Protein AF-A0A399P5U5-F1 (afdb_monomer_lite)

Foldseek 3Di:
DPQPDDALVLLLVLQQVVLQVQALVPGDLCVSCVSSVHDSVVCCVHAVGSVSSLVSLLVVLVVQLVVQLVVQQPPHDDPSSVVSSVVSNVVSCVNRVRSPD

Secondary structure (DSSP, 8-state):
-------HHHHHHHHHHHHHHH-GGG--HHHHHHHTTS-HHHHTTT-SSHHHHHHHHHHHHHHHHHHHHHHHHTT--HHHHHHHHHHHHHHHHHH-HHHH-

Structure (mmCIF, N/CA/C/O backbone):
data_AF-A0A399P5U5-F1
#
_entry.id   AF-A0A399P5U5-F1
#
loop_
_atom_site.group_PDB
_atom_site.id
_atom_site.type_symbol
_atom_site.label_atom_id
_atom_site.label_alt_id
_atom_site.label_comp_id
_atom_site.label_asym_id
_a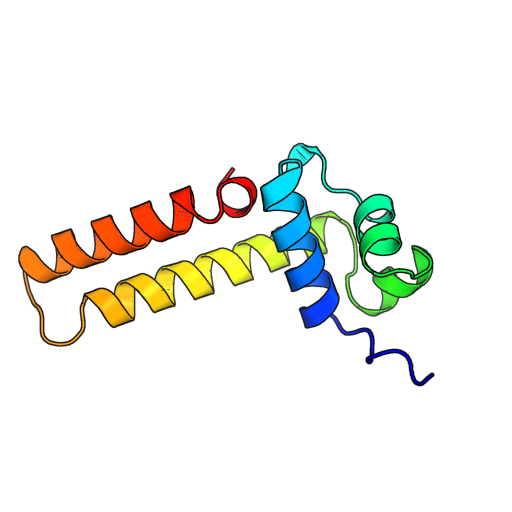tom_site.label_entity_id
_atom_site.label_seq_id
_atom_site.pdbx_PDB_ins_code
_atom_site.Cartn_x
_atom_site.Cartn_y
_atom_site.Cartn_z
_atom_site.occupancy
_atom_site.B_iso_or_equiv
_atom_site.auth_seq_id
_atom_site.auth_comp_id
_atom_site.auth_asym_id
_atom_site.auth_atom_id
_atom_site.pdbx_PDB_model_num
ATOM 1 N N . MET A 1 1 ? -22.617 -16.494 4.813 1.00 37.88 1 MET A N 1
ATOM 2 C CA . MET A 1 1 ? -21.601 -16.559 3.740 1.00 37.88 1 MET A CA 1
ATOM 3 C C . MET A 1 1 ? -20.245 -16.814 4.377 1.00 37.88 1 MET A C 1
ATOM 5 O O . MET A 1 1 ? -20.007 -16.232 5.434 1.00 37.88 1 MET A O 1
ATOM 9 N N . PRO A 1 2 ? -19.400 -17.706 3.833 1.00 43.97 2 PRO A N 1
ATOM 10 C CA . PRO A 1 2 ? -18.087 -17.957 4.409 1.00 43.97 2 PRO A CA 1
ATOM 11 C C . PRO A 1 2 ? -17.283 -16.670 4.244 1.00 43.97 2 PRO A C 1
ATOM 13 O O . PRO A 1 2 ? -17.137 -16.178 3.128 1.00 43.97 2 PRO A O 1
ATOM 16 N N . ARG A 1 3 ? -16.852 -16.069 5.356 1.00 57.44 3 ARG A N 1
ATOM 17 C CA . ARG A 1 3 ? -15.993 -14.883 5.320 1.00 57.44 3 ARG A CA 1
ATOM 18 C C . ARG A 1 3 ? -14.742 -15.291 4.551 1.00 57.44 3 ARG A C 1
ATOM 20 O O . ARG A 1 3 ? -14.092 -16.244 4.979 1.00 57.44 3 ARG A O 1
ATOM 27 N N . ALA A 1 4 ? -14.460 -14.634 3.423 1.00 57.66 4 ALA A N 1
ATOM 28 C CA . ALA A 1 4 ? -13.166 -14.753 2.762 1.00 57.66 4 ALA A CA 1
ATOM 29 C C . ALA A 1 4 ? -12.105 -14.653 3.862 1.00 57.66 4 ALA A C 1
ATOM 31 O O . ALA A 1 4 ? -12.164 -13.733 4.684 1.00 57.66 4 ALA A O 1
ATOM 32 N N . GLY A 1 5 ? -11.301 -15.709 3.988 1.00 76.88 5 GLY A N 1
ATOM 33 C CA . GLY A 1 5 ? -10.463 -15.938 5.155 1.00 76.88 5 GLY A CA 1
ATOM 34 C C . GLY A 1 5 ? -9.600 -14.716 5.395 1.00 76.88 5 GLY A C 1
ATOM 35 O O . GLY A 1 5 ? -8.767 -14.380 4.562 1.00 76.88 5 GLY A O 1
ATOM 36 N N . LEU A 1 6 ? -9.845 -14.028 6.508 1.00 90.25 6 LEU A N 1
ATOM 37 C CA . LEU A 1 6 ? -8.980 -12.944 6.925 1.00 90.25 6 LEU A CA 1
ATOM 38 C C . LEU A 1 6 ? -7.584 -13.546 7.119 1.00 90.25 6 LEU A C 1
ATOM 40 O O . LEU A 1 6 ? -7.423 -14.521 7.854 1.00 90.25 6 LEU A O 1
ATOM 44 N N . ASP A 1 7 ? -6.602 -13.003 6.414 1.00 95.19 7 ASP A N 1
ATOM 45 C CA . ASP A 1 7 ? -5.197 -13.356 6.539 1.00 95.19 7 ASP A CA 1
ATOM 46 C C . ASP A 1 7 ? -4.337 -12.086 6.494 1.00 95.19 7 ASP A C 1
ATOM 48 O O . ASP A 1 7 ? -4.818 -10.983 6.221 1.00 95.19 7 ASP A O 1
ATOM 52 N N . ALA A 1 8 ? -3.049 -12.223 6.807 1.00 95.75 8 ALA A N 1
ATOM 53 C CA . ALA A 1 8 ? -2.153 -11.071 6.890 1.00 95.75 8 ALA A CA 1
ATOM 54 C C . ALA A 1 8 ? -1.987 -10.354 5.543 1.00 95.75 8 ALA A C 1
ATOM 56 O O . ALA A 1 8 ? -1.837 -9.132 5.514 1.00 95.75 8 ALA A O 1
ATOM 57 N N . ARG A 1 9 ? -2.041 -11.102 4.434 1.00 96.44 9 ARG A N 1
ATOM 58 C CA . ARG A 1 9 ? -1.934 -10.559 3.077 1.00 96.44 9 ARG A CA 1
ATOM 59 C C . ARG A 1 9 ? -3.136 -9.675 2.753 1.00 96.44 9 ARG A C 1
ATOM 61 O O . ARG A 1 9 ? -2.947 -8.519 2.404 1.00 96.44 9 ARG A O 1
ATOM 68 N N . THR A 1 10 ? -4.350 -10.165 2.981 1.00 96.75 10 THR A N 1
ATOM 69 C CA . THR A 1 10 ? -5.599 -9.429 2.738 1.00 96.75 10 THR A CA 1
ATOM 70 C C . THR A 1 10 ? -5.667 -8.147 3.569 1.00 96.75 10 THR A C 1
ATOM 72 O O . THR A 1 10 ? -6.072 -7.101 3.068 1.00 96.75 10 THR A O 1
ATOM 75 N N . VAL A 1 11 ? -5.232 -8.196 4.835 1.00 97.56 11 VAL A N 1
ATOM 76 C CA . VAL A 1 11 ? -5.164 -6.998 5.692 1.00 97.56 11 VAL A CA 1
ATOM 77 C C . VAL A 1 11 ? -4.147 -5.989 5.156 1.00 97.56 11 VAL A C 1
ATOM 79 O O . VAL A 1 11 ? -4.417 -4.790 5.160 1.00 97.56 11 VAL A O 1
ATOM 82 N N . THR A 1 12 ? -3.004 -6.469 4.665 1.00 97.69 12 THR A N 1
ATOM 83 C CA . THR A 1 12 ? -1.944 -5.627 4.094 1.00 97.69 12 THR A CA 1
ATOM 84 C C . THR A 1 12 ? -2.398 -4.967 2.793 1.00 97.69 12 THR A C 1
ATOM 86 O O . THR A 1 12 ? -2.263 -3.757 2.659 1.00 97.69 12 THR A O 1
ATOM 89 N N . GLU A 1 13 ? -2.998 -5.724 1.873 1.00 97.25 13 GLU A N 1
ATOM 90 C CA . GLU A 1 13 ? -3.531 -5.220 0.599 1.00 97.25 13 GLU A CA 1
ATOM 91 C C . GLU A 1 13 ? -4.634 -4.177 0.823 1.00 97.25 13 GLU A C 1
ATOM 93 O O . GLU A 1 13 ? -4.607 -3.100 0.226 1.00 97.25 13 GLU A O 1
ATOM 98 N N . ALA A 1 14 ? -5.571 -4.446 1.738 1.00 97.44 14 ALA A N 1
ATOM 99 C CA . ALA A 1 14 ? -6.620 -3.490 2.086 1.00 97.44 14 ALA A CA 1
ATOM 100 C C . ALA A 1 14 ? -6.062 -2.232 2.769 1.00 97.44 14 ALA A C 1
ATOM 102 O O . ALA A 1 14 ? -6.546 -1.129 2.514 1.00 97.44 14 ALA A O 1
ATOM 103 N N . GLY A 1 15 ? -5.044 -2.388 3.619 1.00 97.56 15 GLY A N 1
ATOM 104 C CA . GLY A 1 15 ? -4.336 -1.272 4.239 1.00 97.56 15 GLY A CA 1
ATOM 105 C C . GLY A 1 15 ? -3.588 -0.414 3.219 1.00 97.56 15 GLY A C 1
ATOM 106 O O . GLY A 1 15 ? -3.672 0.806 3.288 1.00 97.56 15 GLY A O 1
ATOM 107 N N . ALA A 1 16 ? -2.921 -1.036 2.246 1.00 97.69 16 ALA A N 1
ATOM 108 C CA . ALA A 1 16 ? -2.194 -0.349 1.184 1.00 97.69 16 ALA A CA 1
ATOM 109 C C . ALA A 1 16 ? -3.141 0.433 0.259 1.00 97.69 16 ALA A C 1
ATOM 111 O O . ALA A 1 16 ? -2.904 1.605 -0.014 1.00 97.69 16 ALA A O 1
ATOM 112 N N . ALA A 1 17 ? -4.256 -0.180 -0.154 1.00 97.31 17 ALA A N 1
ATOM 113 C CA . ALA A 1 17 ? -5.286 0.496 -0.945 1.00 97.31 17 ALA A CA 1
ATOM 114 C C . ALA A 1 17 ? -5.931 1.664 -0.182 1.00 97.31 17 ALA A C 1
ATOM 116 O O . ALA A 1 17 ? -6.173 2.721 -0.752 1.00 97.31 17 ALA A O 1
ATOM 117 N N . LEU A 1 18 ? -6.178 1.502 1.122 1.00 97.50 18 LEU A N 1
ATOM 118 C CA . LEU A 1 18 ? -6.665 2.599 1.955 1.00 97.50 18 LEU A CA 1
ATOM 119 C C . LEU A 1 18 ? -5.626 3.718 2.07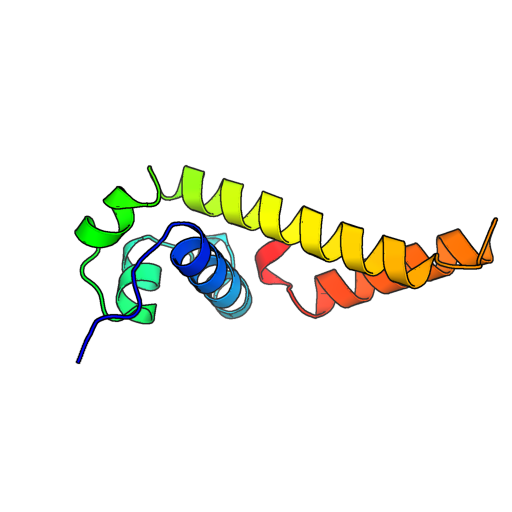9 1.00 97.50 18 LEU A C 1
ATOM 121 O O . LEU A 1 18 ? -5.991 4.882 1.972 1.00 97.50 18 LEU A O 1
ATOM 125 N N . ALA A 1 19 ? -4.348 3.387 2.265 1.00 96.88 19 ALA A N 1
ATOM 126 C CA . ALA A 1 19 ? -3.283 4.382 2.311 1.00 96.88 19 ALA A CA 1
ATOM 127 C C . ALA A 1 19 ? -3.212 5.195 1.008 1.00 96.88 19 ALA A C 1
ATOM 129 O O . ALA A 1 19 ? -3.056 6.410 1.084 1.00 96.88 19 ALA A O 1
ATOM 130 N N . ASP A 1 20 ? -3.397 4.569 -0.160 1.00 95.88 20 ASP A N 1
ATOM 131 C CA . ASP A 1 20 ? -3.465 5.270 -1.455 1.00 95.88 20 ASP A CA 1
ATOM 132 C C . ASP A 1 20 ? -4.612 6.295 -1.532 1.00 95.88 20 ASP A C 1
ATOM 134 O O . ASP A 1 20 ? -4.487 7.305 -2.220 1.00 95.88 20 ASP A O 1
ATOM 138 N N . GLU A 1 21 ? -5.706 6.078 -0.799 1.00 95.69 21 GLU A N 1
ATOM 139 C CA . GLU A 1 21 ? -6.872 6.970 -0.793 1.00 95.69 21 GLU A CA 1
ATOM 140 C C . GLU A 1 21 ? -6.785 8.092 0.247 1.00 95.69 21 GLU A C 1
ATOM 142 O O . GLU A 1 21 ? -7.192 9.220 -0.029 1.00 95.69 21 GLU A O 1
ATOM 147 N N . ILE A 1 22 ? -6.301 7.787 1.456 1.00 94.94 22 ILE A N 1
ATOM 148 C CA . ILE A 1 22 ? -6.354 8.713 2.605 1.00 94.94 22 ILE A CA 1
ATOM 149 C C . ILE A 1 22 ? -4.975 9.139 3.129 1.00 94.94 22 ILE A C 1
ATOM 151 O O . ILE A 1 22 ? -4.884 9.879 4.109 1.00 94.94 22 ILE A O 1
ATOM 155 N N . GLY A 1 23 ? -3.903 8.675 2.488 1.00 94.00 23 GLY A N 1
ATOM 156 C CA . GLY A 1 23 ? -2.524 8.849 2.929 1.00 94.00 23 GLY A CA 1
ATOM 157 C C . GLY A 1 23 ? -2.138 7.916 4.081 1.00 94.00 23 GLY A C 1
ATOM 158 O O . GLY A 1 23 ? -2.953 7.549 4.932 1.00 94.00 23 GLY A O 1
ATOM 159 N N . LEU A 1 24 ? -0.850 7.568 4.159 1.00 92.12 24 LEU A N 1
ATOM 160 C CA . LEU A 1 24 ? -0.325 6.665 5.191 1.00 92.12 24 LEU A CA 1
ATOM 161 C C . LEU A 1 24 ? -0.519 7.207 6.619 1.00 92.12 24 LEU A C 1
ATOM 163 O O . LEU A 1 24 ? -0.760 6.439 7.549 1.00 92.12 24 LEU A O 1
ATOM 167 N N . ALA A 1 25 ? -0.475 8.533 6.789 1.00 92.06 25 ALA A N 1
ATOM 168 C CA . ALA A 1 25 ? -0.718 9.202 8.069 1.00 92.06 25 ALA A CA 1
ATOM 169 C C . ALA A 1 25 ? -2.180 9.097 8.546 1.00 92.06 25 ALA A C 1
ATOM 171 O O . ALA A 1 25 ? -2.434 9.138 9.748 1.00 92.06 25 ALA A O 1
ATOM 172 N N . GLY A 1 26 ? -3.137 8.950 7.621 1.00 93.69 26 GLY A N 1
ATOM 173 C CA . GLY A 1 26 ? -4.552 8.734 7.937 1.00 93.69 26 GLY A CA 1
ATOM 174 C C . GLY A 1 26 ? -4.885 7.278 8.276 1.00 93.69 26 GLY A C 1
ATOM 175 O O . GLY A 1 26 ? -5.986 6.984 8.748 1.00 93.69 26 GLY A O 1
ATOM 176 N N . LEU A 1 27 ? -3.949 6.352 8.049 1.00 96.62 27 LEU A N 1
ATOM 177 C CA . LEU A 1 27 ? -4.172 4.928 8.241 1.00 96.62 27 LEU A CA 1
ATOM 178 C C . LEU A 1 27 ? -4.363 4.590 9.725 1.00 96.62 27 LEU A C 1
ATOM 180 O O . LEU A 1 27 ? -3.569 4.956 10.589 1.00 96.62 27 LEU A O 1
ATOM 184 N N . SER A 1 28 ? -5.400 3.809 10.024 1.00 98.00 28 SER A N 1
ATOM 185 C CA . SER A 1 28 ? -5.645 3.281 11.365 1.00 98.00 28 SER A CA 1
ATOM 186 C C . SER A 1 28 ? -6.210 1.867 11.307 1.00 98.00 28 SER A C 1
ATOM 188 O O . SER A 1 28 ? -6.852 1.470 10.333 1.00 98.00 28 SER A O 1
ATOM 190 N N . MET A 1 29 ? -6.039 1.109 12.392 1.00 98.06 29 MET A N 1
ATOM 191 C CA . MET A 1 29 ? -6.617 -0.235 12.511 1.00 98.06 29 MET A CA 1
ATOM 192 C C . MET A 1 29 ? -8.149 -0.221 12.396 1.00 98.06 29 MET A C 1
ATOM 194 O O . MET A 1 29 ? -8.734 -1.162 11.870 1.00 98.06 29 MET A O 1
ATOM 198 N N . GLY A 1 30 ? -8.803 0.846 12.872 1.00 98.12 30 GLY A N 1
ATOM 199 C CA . GLY A 1 30 ? -10.254 1.010 12.768 1.00 98.12 30 GLY A CA 1
ATOM 200 C C . GLY A 1 30 ? -10.716 1.175 11.323 1.00 98.12 30 GLY A C 1
ATOM 201 O O . GLY A 1 30 ? -11.596 0.441 10.884 1.00 98.12 30 GLY A O 1
ATOM 202 N N . ALA A 1 31 ? -10.064 2.060 10.568 1.00 98.06 31 ALA A N 1
ATOM 203 C CA . ALA A 1 31 ? -10.410 2.313 9.171 1.00 98.06 31 ALA A CA 1
ATOM 204 C C . ALA A 1 31 ? -10.185 1.074 8.281 1.00 98.06 31 ALA A C 1
ATOM 206 O O . ALA A 1 31 ? -10.996 0.767 7.409 1.00 98.06 31 ALA A O 1
ATOM 207 N N . VAL A 1 32 ? -9.130 0.295 8.545 1.00 97.81 32 VAL A N 1
ATOM 208 C CA . VAL A 1 32 ? -8.889 -0.982 7.847 1.00 97.81 32 VAL A CA 1
ATOM 209 C C . VAL A 1 32 ? -9.955 -2.023 8.202 1.00 97.81 32 VAL A C 1
ATOM 211 O O . VAL A 1 32 ? -10.420 -2.758 7.332 1.00 97.81 32 VAL A O 1
ATOM 214 N N . ALA A 1 33 ? -10.376 -2.086 9.469 1.00 97.31 33 ALA A N 1
ATOM 215 C CA . ALA A 1 33 ? -11.414 -3.014 9.910 1.00 97.31 33 ALA A CA 1
ATOM 216 C C . ALA A 1 33 ? -12.771 -2.687 9.274 1.00 97.31 33 ALA A C 1
ATOM 218 O O . ALA A 1 33 ? -13.460 -3.595 8.809 1.00 97.31 33 ALA A O 1
ATOM 219 N N . GLU A 1 34 ? -13.113 -1.398 9.206 1.00 97.25 34 GLU A N 1
ATOM 220 C CA . GLU A 1 34 ? -14.305 -0.891 8.528 1.00 97.25 34 GLU A CA 1
ATOM 221 C C . GLU A 1 34 ? -14.294 -1.254 7.041 1.00 97.25 34 GLU A C 1
ATOM 223 O O . GLU A 1 34 ? -15.242 -1.875 6.559 1.00 97.25 34 GLU A O 1
ATOM 228 N N . ARG A 1 35 ? -13.181 -0.985 6.344 1.00 95.81 35 ARG A N 1
ATOM 229 C CA . ARG A 1 35 ? -12.991 -1.357 4.934 1.00 95.81 35 ARG A CA 1
ATOM 230 C C . ARG A 1 35 ? -13.183 -2.852 4.681 1.00 95.81 35 ARG A C 1
ATOM 232 O O . ARG A 1 35 ? -13.742 -3.240 3.660 1.00 95.81 35 ARG A O 1
ATOM 239 N N . LEU A 1 36 ? -12.725 -3.693 5.603 1.00 95.94 36 LEU A N 1
ATOM 240 C CA . LEU A 1 36 ? -12.844 -5.149 5.509 1.00 95.94 36 LEU A CA 1
ATOM 241 C C . LEU A 1 36 ? -14.181 -5.693 6.047 1.00 95.94 36 LEU A C 1
ATOM 243 O O . LEU A 1 36 ? -14.418 -6.899 5.973 1.00 95.94 36 LEU A O 1
ATOM 247 N N . GLY A 1 37 ? -15.054 -4.846 6.605 1.00 96.31 37 GLY A N 1
ATOM 248 C CA . GLY A 1 37 ? -16.321 -5.269 7.206 1.00 96.31 37 GLY A CA 1
ATOM 249 C C . GLY A 1 37 ? -16.147 -6.191 8.421 1.00 96.31 37 GLY A C 1
ATOM 250 O O . GLY A 1 37 ? -16.991 -7.055 8.683 1.00 96.31 37 GLY A O 1
ATOM 251 N N . VAL A 1 38 ? -15.039 -6.051 9.155 1.00 95.62 38 VAL A N 1
ATOM 252 C CA . VAL A 1 38 ? -14.707 -6.858 10.339 1.00 95.62 38 VAL A CA 1
ATOM 253 C C . VAL A 1 38 ? -14.582 -5.990 11.587 1.00 95.62 38 VAL A C 1
ATOM 255 O O . VAL A 1 38 ? -14.528 -4.767 11.532 1.00 95.62 38 VAL A O 1
ATOM 258 N N . LYS A 1 39 ? -14.530 -6.626 12.761 1.00 95.50 39 LYS A N 1
ATOM 259 C CA . LYS A 1 39 ? -14.237 -5.916 14.011 1.00 95.50 39 LYS A CA 1
ATOM 260 C C . LYS A 1 39 ? -12.728 -5.709 14.138 1.00 95.50 39 LYS A C 1
ATOM 262 O O . LYS A 1 39 ? -11.969 -6.637 13.869 1.00 95.50 39 LYS A O 1
ATOM 267 N N . THR A 1 40 ? -12.292 -4.561 14.654 1.00 96.19 40 THR A N 1
ATOM 268 C CA . THR A 1 40 ? -10.865 -4.242 14.866 1.00 96.19 40 THR A CA 1
ATOM 269 C C . THR A 1 40 ? -10.075 -5.341 15.598 1.00 96.19 40 THR A C 1
ATOM 271 O O . THR A 1 40 ? -8.992 -5.685 15.126 1.00 96.19 40 THR A O 1
ATOM 274 N N . PRO A 1 41 ? -10.599 -5.993 16.665 1.00 96.38 41 PRO A N 1
ATOM 275 C CA . PRO A 1 41 ? -9.913 -7.111 17.321 1.00 96.38 41 PRO A CA 1
ATOM 276 C C . PRO A 1 41 ? -9.575 -8.295 16.404 1.00 96.38 41 PRO A C 1
ATOM 278 O O . PRO A 1 41 ? -8.626 -9.025 16.675 1.00 96.38 41 PRO A O 1
ATOM 281 N N . SER A 1 42 ? -10.328 -8.499 15.317 1.00 95.44 42 SER A N 1
ATOM 282 C CA . SER A 1 42 ? -10.070 -9.573 14.352 1.00 95.44 42 SER A CA 1
ATOM 283 C C . SER A 1 42 ? -8.791 -9.344 13.548 1.00 95.44 42 SER A C 1
ATOM 285 O O . SER A 1 42 ? -8.140 -10.319 13.186 1.00 95.44 42 SER A O 1
ATOM 287 N N . LEU A 1 43 ? -8.395 -8.088 13.312 1.00 96.56 43 LEU A N 1
ATOM 28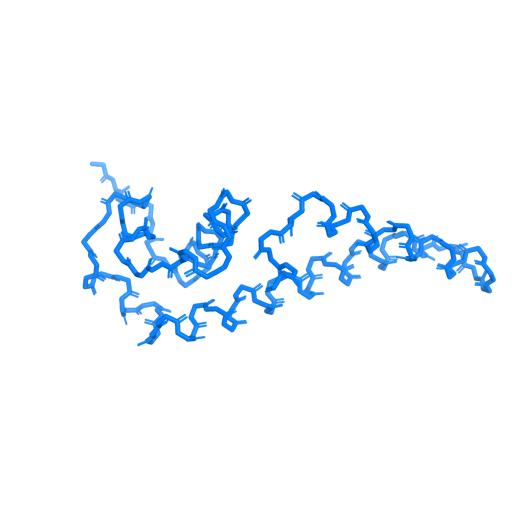8 C CA . LEU A 1 43 ? -7.170 -7.767 12.574 1.00 96.56 43 LEU A CA 1
ATOM 289 C C . LEU A 1 43 ? -5.910 -8.169 13.344 1.00 96.56 43 LEU A C 1
ATOM 291 O O . LEU A 1 43 ? -4.950 -8.644 12.741 1.00 96.56 43 LEU A O 1
ATOM 295 N N . TYR A 1 44 ? -5.929 -8.051 14.676 1.00 96.38 44 TYR A N 1
ATOM 296 C CA . TYR A 1 44 ? -4.755 -8.322 15.512 1.00 96.38 44 TYR A CA 1
ATOM 297 C C . TYR A 1 44 ? -4.319 -9.795 15.534 1.00 96.38 44 TYR A C 1
ATOM 299 O O . TYR A 1 44 ? -3.223 -10.116 15.981 1.00 96.38 44 TYR A O 1
ATOM 307 N N . LYS A 1 45 ? -5.152 -10.704 15.008 1.00 95.44 45 LYS A N 1
ATOM 308 C CA . LYS A 1 45 ? -4.764 -12.098 14.746 1.00 95.44 45 LYS A CA 1
ATOM 309 C C . LYS A 1 45 ? -3.812 -12.255 13.555 1.00 95.44 45 LYS A C 1
ATOM 311 O O . LYS A 1 45 ? -3.228 -13.323 13.398 1.00 95.44 45 LYS A O 1
ATOM 316 N N . HIS A 1 46 ? -3.696 -11.231 12.714 1.00 96.44 46 HIS A N 1
ATOM 317 C CA . HIS A 1 46 ? -2.980 -11.276 11.438 1.00 96.44 46 HIS A CA 1
ATOM 318 C C . HIS A 1 46 ? -1.878 -10.222 11.334 1.00 96.44 46 HIS A C 1
ATOM 320 O O . HIS A 1 46 ? -0.890 -10.452 10.640 1.00 96.44 46 HIS A O 1
ATOM 326 N N . VAL A 1 47 ? -2.034 -9.097 12.035 1.00 97.38 47 VAL A N 1
ATOM 327 C CA . VAL A 1 47 ? -1.028 -8.035 12.145 1.00 97.38 47 VAL A CA 1
ATOM 328 C C . VAL A 1 47 ? -0.884 -7.607 13.601 1.00 97.38 47 VAL A C 1
ATOM 330 O O . VAL A 1 47 ? -1.873 -7.422 14.301 1.00 97.38 47 VAL A O 1
ATOM 333 N N . ALA A 1 48 ? 0.342 -7.458 14.087 1.00 96.81 48 ALA A N 1
ATOM 334 C CA . ALA A 1 48 ? 0.601 -7.232 15.508 1.00 96.81 48 ALA A CA 1
ATOM 335 C C . ALA A 1 48 ? 0.211 -5.818 15.972 1.00 96.81 48 ALA A C 1
ATOM 337 O O . ALA A 1 48 ? -0.136 -5.609 17.134 1.00 96.81 48 ALA A O 1
ATOM 338 N N . SER A 1 49 ? 0.281 -4.831 15.079 1.00 98.00 49 SER A N 1
ATOM 339 C CA . SER A 1 49 ? 0.015 -3.423 15.376 1.00 98.00 49 SER A CA 1
ATOM 340 C C . SER A 1 49 ? -0.188 -2.616 14.089 1.00 98.00 49 SER A C 1
ATOM 342 O O . SER A 1 49 ? 0.006 -3.131 12.987 1.00 98.00 49 SER A O 1
ATOM 344 N N . LEU A 1 50 ? -0.526 -1.327 14.223 1.00 97.75 50 LEU A N 1
ATOM 345 C CA . LEU A 1 50 ? -0.514 -0.397 13.089 1.00 97.75 50 LEU A CA 1
ATOM 346 C C . LEU A 1 50 ? 0.889 -0.281 12.470 1.00 97.75 50 LEU A C 1
ATOM 348 O O . LEU A 1 50 ? 1.007 -0.240 11.252 1.00 97.75 50 LEU A O 1
ATOM 352 N N . ALA A 1 51 ? 1.942 -0.288 13.292 1.00 97.69 51 ALA A N 1
ATOM 353 C CA . ALA A 1 51 ? 3.322 -0.230 12.812 1.00 97.69 51 ALA A CA 1
ATOM 354 C C . ALA A 1 51 ? 3.719 -1.499 12.035 1.00 97.69 51 ALA A C 1
ATOM 356 O O . ALA A 1 51 ? 4.377 -1.398 11.005 1.00 97.69 51 ALA A O 1
ATOM 357 N N . ASP A 1 52 ? 3.279 -2.686 12.478 1.00 98.12 52 ASP A N 1
ATOM 358 C CA . ASP A 1 52 ? 3.460 -3.934 11.715 1.00 98.12 52 ASP A CA 1
ATOM 359 C C . ASP A 1 52 ? 2.735 -3.858 10.363 1.00 98.12 52 ASP A C 1
ATOM 361 O O . ASP A 1 52 ? 3.304 -4.194 9.328 1.00 98.12 52 ASP A O 1
ATOM 365 N N . LEU A 1 53 ? 1.506 -3.335 10.341 1.00 97.75 53 LEU A N 1
ATOM 366 C CA . LEU A 1 53 ? 0.779 -3.126 9.091 1.00 97.75 53 LEU A CA 1
ATOM 367 C C . LEU A 1 53 ? 1.501 -2.143 8.155 1.00 97.75 53 LEU A C 1
ATOM 369 O O . LEU A 1 53 ? 1.678 -2.453 6.981 1.00 97.75 53 LEU A O 1
ATOM 373 N N . GLN A 1 54 ? 1.962 -0.996 8.659 1.00 97.25 54 GLN A N 1
ATOM 374 C CA . GLN A 1 54 ? 2.732 -0.024 7.873 1.00 97.25 54 GLN A CA 1
ATOM 375 C C . GLN A 1 54 ? 4.019 -0.641 7.312 1.00 97.25 54 GLN A C 1
ATOM 377 O O . GLN A 1 54 ? 4.332 -0.456 6.138 1.00 97.25 54 GLN A O 1
ATOM 382 N N . HIS A 1 55 ? 4.731 -1.438 8.113 1.00 97.06 55 HIS A N 1
ATOM 383 C CA . HIS A 1 55 ? 5.915 -2.157 7.652 1.00 97.06 55 HIS A CA 1
ATOM 384 C C . HIS A 1 55 ? 5.583 -3.152 6.532 1.00 97.06 55 HIS A C 1
ATOM 386 O O . HIS A 1 55 ? 6.272 -3.192 5.515 1.00 97.06 55 HIS A O 1
ATOM 392 N N . ARG A 1 56 ? 4.498 -3.921 6.670 1.00 97.44 56 ARG A N 1
ATOM 393 C CA . ARG A 1 56 ? 4.039 -4.853 5.629 1.00 97.44 56 ARG A CA 1
ATOM 394 C C . ARG A 1 56 ? 3.643 -4.139 4.340 1.00 97.44 56 ARG A C 1
ATOM 396 O O . ARG A 1 56 ? 3.956 -4.644 3.267 1.00 97.44 56 ARG A O 1
ATOM 403 N N . ILE A 1 57 ? 3.005 -2.972 4.437 1.00 97.31 57 ILE A N 1
ATOM 404 C CA . ILE A 1 57 ? 2.685 -2.126 3.278 1.00 97.31 57 ILE A CA 1
ATOM 405 C C . ILE A 1 57 ? 3.975 -1.665 2.587 1.00 97.31 57 ILE A C 1
ATOM 407 O O . ILE A 1 57 ? 4.069 -1.766 1.369 1.00 97.31 57 ILE A O 1
ATOM 411 N N . ALA A 1 58 ? 4.995 -1.245 3.340 1.00 95.88 58 ALA A N 1
ATOM 412 C CA . ALA A 1 58 ? 6.286 -0.857 2.770 1.00 95.88 58 ALA A CA 1
ATOM 413 C C . ALA A 1 58 ? 7.000 -2.030 2.068 1.00 95.88 58 ALA A C 1
ATOM 415 O O . ALA A 1 58 ? 7.573 -1.858 0.990 1.00 95.88 58 ALA A O 1
ATOM 416 N N . VAL A 1 59 ? 6.939 -3.237 2.644 1.00 97.25 59 VAL A N 1
ATOM 417 C CA . VAL A 1 59 ? 7.474 -4.460 2.019 1.00 97.25 59 VAL A CA 1
ATOM 418 C C . VAL A 1 59 ? 6.715 -4.796 0.735 1.00 97.25 59 VAL A C 1
ATOM 420 O O . VAL A 1 59 ? 7.349 -5.076 -0.283 1.00 97.25 59 VAL A O 1
ATOM 423 N N . LEU A 1 60 ? 5.380 -4.732 0.762 1.00 96.69 60 LEU A N 1
ATOM 424 C CA . LEU A 1 60 ? 4.540 -4.921 -0.422 1.00 96.69 60 LEU A CA 1
ATOM 425 C C . LEU A 1 60 ? 4.936 -3.927 -1.518 1.00 96.69 60 LEU A C 1
ATOM 427 O O . LEU A 1 60 ? 5.235 -4.340 -2.633 1.00 96.69 60 LEU A O 1
ATOM 431 N N . ALA A 1 61 ? 5.032 -2.644 -1.175 1.00 95.81 61 ALA A N 1
ATOM 432 C CA . ALA A 1 61 ? 5.325 -1.593 -2.136 1.00 95.81 61 ALA A CA 1
ATOM 433 C C . ALA A 1 61 ? 6.714 -1.725 -2.765 1.00 95.81 61 ALA A C 1
ATOM 435 O O . ALA A 1 61 ? 6.880 -1.590 -3.975 1.00 95.81 61 ALA A O 1
ATOM 436 N N . THR A 1 62 ? 7.714 -2.063 -1.950 1.00 95.56 62 THR A N 1
ATOM 437 C CA . THR A 1 62 ? 9.079 -2.314 -2.430 1.00 95.56 62 THR A CA 1
ATOM 438 C C . THR A 1 62 ? 9.126 -3.526 -3.362 1.00 95.56 62 THR A C 1
ATOM 440 O O . THR A 1 62 ? 9.850 -3.508 -4.356 1.00 95.56 62 THR A O 1
ATOM 443 N N . THR A 1 63 ? 8.345 -4.568 -3.061 1.00 97.00 63 THR A N 1
ATOM 444 C CA . THR A 1 63 ? 8.258 -5.777 -3.892 1.00 97.00 63 THR A CA 1
ATOM 445 C C . THR A 1 63 ? 7.604 -5.464 -5.235 1.00 97.00 63 THR A C 1
ATOM 447 O O . THR A 1 63 ? 8.190 -5.755 -6.272 1.00 97.00 63 THR A O 1
ATOM 450 N N . GLU A 1 64 ? 6.448 -4.797 -5.233 1.00 96.62 64 GLU A N 1
ATOM 451 C CA . GLU A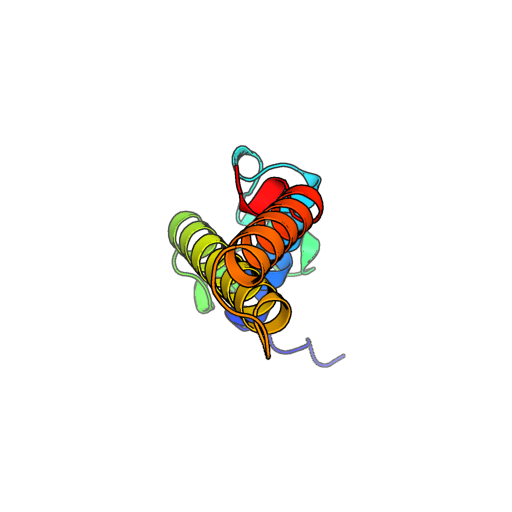 1 64 ? 5.731 -4.417 -6.457 1.00 96.62 64 GLU A CA 1
ATOM 452 C C . GLU A 1 64 ? 6.562 -3.464 -7.338 1.00 96.62 64 GLU A C 1
ATOM 454 O O . GLU A 1 64 ? 6.654 -3.660 -8.552 1.00 96.62 64 GLU A O 1
ATOM 459 N N . ALA A 1 65 ? 7.230 -2.470 -6.741 1.00 96.12 65 ALA A N 1
ATOM 460 C CA . ALA A 1 65 ? 8.122 -1.568 -7.468 1.00 96.12 65 ALA A CA 1
ATOM 461 C C . ALA A 1 65 ? 9.328 -2.313 -8.065 1.00 96.12 65 ALA A C 1
ATOM 463 O O . ALA A 1 65 ? 9.690 -2.092 -9.223 1.00 96.12 65 ALA A O 1
ATOM 464 N N . GLY A 1 66 ? 9.939 -3.221 -7.296 1.00 96.81 66 GLY A N 1
ATOM 465 C CA . GLY A 1 66 ? 11.041 -4.061 -7.763 1.00 96.81 66 GLY A CA 1
ATOM 466 C C . GLY A 1 66 ? 10.629 -4.981 -8.912 1.00 96.81 66 GLY A C 1
ATOM 467 O O . GLY A 1 66 ? 11.379 -5.130 -9.879 1.00 96.81 66 GLY A O 1
ATOM 468 N N . ASP A 1 67 ? 9.421 -5.539 -8.847 1.00 97.75 67 ASP A N 1
ATOM 469 C CA . ASP A 1 67 ? 8.837 -6.356 -9.906 1.00 97.75 67 ASP A CA 1
ATOM 470 C C . ASP A 1 67 ? 8.629 -5.542 -11.189 1.00 97.75 67 ASP A C 1
ATOM 472 O O . ASP A 1 67 ? 9.086 -5.953 -12.256 1.00 97.75 67 ASP A O 1
ATOM 476 N N . ALA A 1 68 ? 8.046 -4.344 -11.081 1.00 97.31 68 ALA A N 1
ATOM 477 C CA . ALA A 1 68 ? 7.853 -3.445 -12.217 1.00 97.31 68 ALA A CA 1
ATOM 478 C C . ALA A 1 68 ? 9.187 -3.034 -12.867 1.00 97.31 68 ALA A C 1
ATOM 480 O O . ALA A 1 68 ? 9.323 -3.040 -14.092 1.00 97.31 68 ALA A O 1
ATOM 481 N N . MET A 1 69 ? 10.203 -2.716 -12.058 1.00 97.69 69 MET A N 1
ATOM 482 C CA . MET A 1 69 ? 11.547 -2.390 -12.547 1.00 97.69 69 MET A CA 1
ATOM 483 C C . MET A 1 69 ? 12.221 -3.587 -13.225 1.00 97.69 69 MET A C 1
ATOM 485 O O . MET A 1 69 ? 12.842 -3.432 -14.280 1.00 97.69 69 MET A O 1
ATOM 489 N N . ARG A 1 70 ? 12.107 -4.787 -12.644 1.00 96.94 70 ARG A N 1
ATOM 490 C CA . ARG A 1 70 ? 12.630 -6.018 -13.249 1.00 96.94 70 ARG A CA 1
ATOM 491 C C . ARG A 1 70 ? 11.995 -6.241 -14.617 1.00 96.94 70 ARG A C 1
ATOM 493 O O . ARG A 1 70 ? 12.713 -6.460 -15.588 1.00 96.94 70 ARG A O 1
ATOM 500 N N . ASP A 1 71 ? 10.677 -6.148 -14.711 1.00 97.50 71 ASP A N 1
ATOM 501 C CA . ASP A 1 71 ? 9.961 -6.401 -15.959 1.00 97.50 71 ASP A CA 1
ATOM 502 C C . ASP A 1 71 ? 10.311 -5.335 -17.017 1.00 97.50 71 ASP A C 1
ATOM 504 O O . ASP A 1 71 ? 10.570 -5.662 -18.175 1.00 97.50 71 ASP A O 1
ATOM 508 N N . ALA A 1 72 ? 10.470 -4.071 -16.608 1.00 96.81 72 ALA A N 1
ATOM 509 C CA . ALA A 1 72 ? 10.898 -2.980 -17.485 1.00 96.81 72 ALA A CA 1
ATOM 510 C C . ALA A 1 72 ? 12.364 -3.066 -17.954 1.00 96.81 72 ALA A C 1
ATOM 512 O O . ALA A 1 72 ? 12.744 -2.366 -18.899 1.00 96.81 72 ALA A O 1
ATOM 513 N N . THR A 1 73 ? 13.197 -3.891 -17.316 1.00 97.31 73 THR A N 1
ATOM 514 C CA . THR A 1 73 ? 14.616 -4.071 -17.676 1.00 97.31 73 THR A CA 1
ATOM 515 C C . THR A 1 73 ? 14.883 -5.348 -18.466 1.00 97.31 73 THR A C 1
ATOM 517 O O . THR A 1 73 ? 15.983 -5.507 -18.999 1.00 97.31 73 THR A O 1
ATOM 520 N N . GLN A 1 74 ? 13.895 -6.239 -18.612 1.00 96.25 74 GLN A N 1
ATOM 521 C CA . GLN A 1 74 ? 14.062 -7.473 -19.376 1.00 96.25 74 GLN A CA 1
ATOM 522 C C . GLN A 1 74 ? 14.513 -7.195 -20.817 1.00 96.25 74 GLN A C 1
ATOM 524 O O . GLN A 1 74 ? 13.924 -6.390 -21.537 1.00 96.25 74 GLN A O 1
ATOM 529 N N . GLY A 1 75 ? 15.587 -7.871 -21.235 1.00 96.06 75 GLY A N 1
ATOM 530 C CA . GLY A 1 75 ? 16.157 -7.737 -22.579 1.00 96.06 75 GLY A CA 1
ATOM 531 C C . GLY A 1 75 ? 16.874 -6.409 -22.858 1.00 96.06 75 GLY A C 1
ATOM 532 O O . GLY A 1 75 ? 17.309 -6.199 -23.987 1.00 96.06 75 GLY A O 1
ATOM 533 N N . ARG A 1 76 ? 17.019 -5.524 -21.862 1.00 95.44 76 ARG A N 1
ATOM 534 C CA . ARG A 1 76 ? 17.686 -4.217 -21.983 1.00 95.44 76 ARG A CA 1
ATOM 535 C C . ARG A 1 76 ? 18.976 -4.191 -21.164 1.00 95.44 76 ARG A C 1
ATOM 537 O O . ARG A 1 76 ? 19.124 -4.924 -20.190 1.00 95.44 76 ARG A O 1
ATOM 544 N N . ALA A 1 77 ? 19.906 -3.310 -21.529 1.00 94.62 77 ALA A N 1
ATOM 545 C CA . ALA A 1 77 ? 21.145 -3.088 -20.783 1.00 94.62 77 ALA A CA 1
ATOM 546 C C . ALA A 1 77 ? 21.577 -1.613 -20.830 1.00 94.62 77 ALA A C 1
ATOM 548 O O . ALA A 1 77 ? 21.079 -0.826 -21.635 1.00 94.62 77 ALA A O 1
ATOM 549 N N . GLY A 1 78 ? 22.521 -1.235 -19.962 1.00 95.56 78 GLY A N 1
ATOM 550 C CA . GLY A 1 78 ? 23.097 0.110 -19.945 1.00 95.56 78 GLY A CA 1
ATOM 551 C C . GLY A 1 78 ? 22.052 1.205 -19.713 1.00 95.56 78 GLY A C 1
ATOM 552 O O . GLY A 1 78 ? 21.197 1.085 -18.837 1.00 95.56 78 GLY A O 1
ATOM 553 N N . GLN A 1 79 ? 22.129 2.282 -20.496 1.00 96.38 79 GLN A N 1
ATOM 554 C CA . GLN A 1 79 ? 21.243 3.442 -20.350 1.00 96.38 79 GLN A CA 1
ATOM 555 C C . GLN A 1 79 ? 19.766 3.093 -20.565 1.00 96.38 79 GLN A C 1
ATOM 557 O O . GLN A 1 79 ? 18.930 3.537 -19.788 1.00 96.38 79 GLN A O 1
ATOM 562 N N . GLU A 1 80 ? 19.435 2.250 -21.546 1.00 95.06 80 GLU A N 1
ATOM 563 C CA . GLU A 1 80 ? 18.037 1.889 -21.819 1.00 95.06 80 GLU A CA 1
ATOM 564 C C . GLU A 1 80 ? 17.391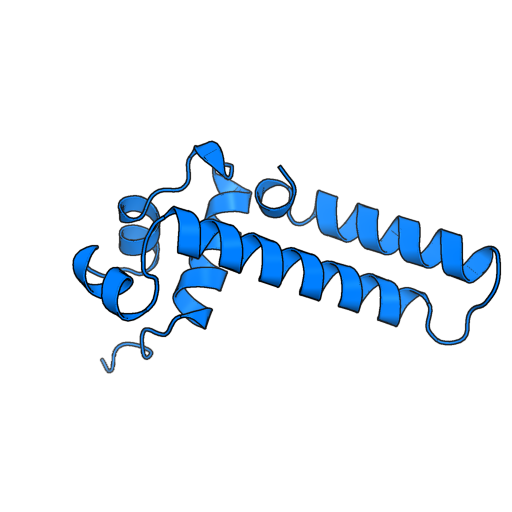 1.131 -20.653 1.00 95.06 80 GLU A C 1
ATOM 566 O O . GLU A 1 80 ? 16.231 1.378 -20.318 1.00 95.06 80 GLU A O 1
ATOM 571 N N . ALA A 1 81 ? 18.148 0.249 -19.991 1.00 96.06 81 ALA A N 1
ATOM 572 C CA . ALA A 1 81 ? 17.680 -0.432 -18.786 1.00 96.06 81 ALA A CA 1
ATOM 573 C C . ALA A 1 81 ? 17.467 0.556 -17.629 1.00 96.06 81 ALA A C 1
ATOM 575 O O . ALA A 1 81 ? 16.432 0.509 -16.966 1.00 96.06 81 ALA A O 1
ATOM 576 N N . LEU A 1 82 ? 18.405 1.483 -17.410 1.00 96.44 82 LEU A N 1
ATOM 577 C CA . LEU A 1 82 ? 18.291 2.492 -16.350 1.00 96.44 82 LEU A CA 1
ATOM 578 C C . LEU A 1 82 ? 17.084 3.410 -16.562 1.00 96.44 82 LEU A C 1
ATOM 580 O O . LEU A 1 82 ? 16.314 3.640 -15.631 1.00 96.44 82 LEU A O 1
ATOM 584 N N . THR A 1 83 ? 16.889 3.899 -17.787 1.00 97.25 83 THR A N 1
ATOM 585 C CA . THR A 1 83 ? 15.736 4.728 -18.144 1.00 97.25 83 THR A CA 1
ATOM 586 C C . THR A 1 83 ? 14.433 3.951 -17.959 1.00 97.25 83 THR A C 1
ATOM 588 O O . THR A 1 83 ? 13.514 4.461 -17.321 1.00 97.25 83 THR A O 1
ATOM 591 N N . GLY A 1 84 ? 14.365 2.700 -18.430 1.00 97.19 84 GLY A N 1
ATOM 592 C CA . GLY A 1 84 ? 13.195 1.838 -18.247 1.00 97.19 84 GLY A CA 1
ATOM 593 C C . GLY A 1 84 ? 12.839 1.612 -16.776 1.00 97.19 84 GLY A C 1
ATOM 594 O O . GLY A 1 84 ? 11.683 1.782 -16.393 1.00 97.19 84 GLY A O 1
ATOM 595 N N . ALA A 1 85 ? 13.831 1.310 -15.936 1.00 96.69 85 ALA A N 1
ATOM 596 C CA . ALA A 1 85 ? 13.633 1.123 -14.501 1.00 96.69 85 ALA A CA 1
ATOM 597 C C . ALA A 1 85 ? 13.161 2.409 -13.800 1.00 96.69 85 ALA A C 1
ATOM 599 O O . ALA A 1 85 ? 12.253 2.364 -12.974 1.00 96.69 85 ALA A O 1
ATOM 600 N N . ALA A 1 86 ? 13.738 3.565 -14.146 1.00 97.00 86 ALA A N 1
ATOM 601 C CA . ALA A 1 86 ? 13.346 4.849 -13.567 1.00 97.00 86 ALA A CA 1
ATOM 602 C C . ALA A 1 86 ? 11.906 5.244 -13.937 1.00 97.00 86 ALA A C 1
ATOM 604 O O . ALA A 1 86 ? 11.178 5.764 -13.090 1.00 97.00 86 ALA A O 1
ATOM 605 N N . HIS A 1 87 ? 11.485 4.980 -15.179 1.00 97.75 87 HIS A N 1
ATOM 606 C CA . HIS A 1 87 ? 10.095 5.173 -15.593 1.00 97.75 87 HIS A CA 1
ATOM 607 C C . HIS A 1 87 ? 9.152 4.233 -14.846 1.00 97.75 87 HIS A C 1
ATOM 609 O O . HIS A 1 87 ? 8.188 4.712 -14.266 1.00 97.75 87 HIS A O 1
ATOM 615 N N . ALA A 1 88 ? 9.479 2.941 -14.758 1.00 97.56 88 ALA A N 1
ATOM 616 C CA . ALA A 1 88 ? 8.656 1.973 -14.037 1.00 97.56 88 ALA A CA 1
ATOM 617 C C . ALA A 1 88 ? 8.476 2.340 -12.556 1.00 97.56 88 ALA A C 1
ATOM 619 O O . ALA A 1 88 ? 7.364 2.287 -12.037 1.00 97.56 88 ALA A O 1
ATOM 620 N N . LEU A 1 89 ? 9.547 2.776 -11.885 1.00 96.12 89 LEU A N 1
ATOM 621 C CA . LEU A 1 89 ? 9.460 3.251 -10.505 1.00 96.12 89 LEU A CA 1
ATOM 622 C C . LEU A 1 89 ? 8.580 4.501 -10.392 1.00 96.12 89 LEU A C 1
ATOM 624 O O . LEU A 1 89 ? 7.746 4.584 -9.493 1.00 96.12 89 LEU A O 1
ATOM 628 N N . ARG A 1 90 ? 8.750 5.475 -11.295 1.00 96.25 90 ARG A N 1
ATOM 629 C CA . ARG A 1 90 ? 7.918 6.684 -11.310 1.00 96.25 90 ARG A CA 1
ATOM 630 C C . ARG A 1 90 ? 6.447 6.334 -11.508 1.00 96.25 90 ARG A C 1
ATOM 632 O O . ARG A 1 90 ? 5.624 6.853 -10.765 1.00 96.25 90 ARG A O 1
ATOM 639 N N . ASP A 1 91 ? 6.139 5.479 -12.475 1.00 97.25 91 ASP A N 1
ATOM 640 C CA . ASP A 1 91 ? 4.772 5.069 -12.801 1.00 97.25 91 ASP A CA 1
ATOM 641 C C . ASP A 1 91 ? 4.129 4.308 -11.633 1.00 97.25 91 ASP A C 1
ATOM 643 O O . ASP A 1 91 ? 2.963 4.530 -11.313 1.00 97.25 91 ASP A O 1
ATOM 647 N N . TYR A 1 92 ? 4.901 3.469 -10.936 1.00 95.75 92 TYR A N 1
ATOM 648 C CA . TYR A 1 92 ? 4.440 2.798 -9.724 1.00 95.75 92 TYR A CA 1
ATOM 649 C C . TYR A 1 92 ? 4.094 3.801 -8.613 1.00 95.75 92 TYR A C 1
ATOM 651 O O . TYR A 1 92 ? 3.005 3.757 -8.045 1.00 95.75 92 TYR A O 1
ATOM 659 N N . VAL 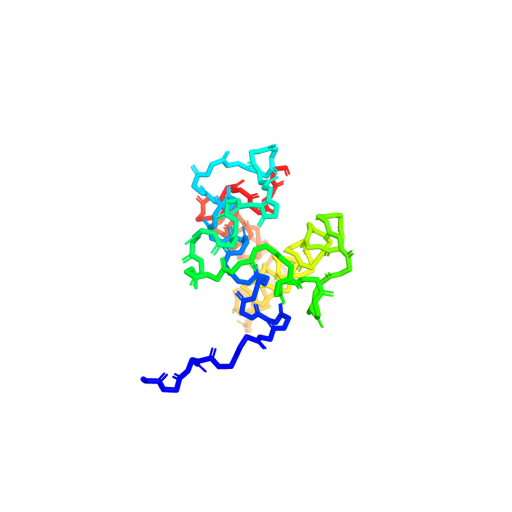A 1 93 ? 4.998 4.740 -8.321 1.00 93.19 93 VAL A N 1
ATOM 660 C CA . VAL A 1 93 ? 4.807 5.733 -7.252 1.00 93.19 93 VAL A CA 1
ATOM 661 C C . VAL A 1 93 ? 3.647 6.685 -7.551 1.00 93.19 93 VAL A C 1
ATOM 663 O O . VAL A 1 93 ? 2.928 7.081 -6.637 1.00 93.19 93 VAL A O 1
ATOM 666 N N . THR A 1 94 ? 3.434 7.057 -8.816 1.00 94.50 94 THR A N 1
ATOM 667 C CA . THR A 1 94 ? 2.297 7.907 -9.200 1.00 94.50 94 THR A CA 1
ATOM 668 C C . THR A 1 94 ? 0.968 7.157 -9.155 1.00 94.50 94 THR A C 1
ATOM 670 O O . THR A 1 94 ? -0.050 7.776 -8.848 1.00 94.50 94 THR A O 1
ATOM 673 N N . ALA A 1 95 ? 0.965 5.847 -9.419 1.00 94.12 95 ALA A N 1
ATOM 674 C CA . ALA A 1 95 ? -0.212 4.994 -9.267 1.00 94.12 95 ALA A CA 1
ATOM 675 C C . ALA A 1 95 ? -0.541 4.678 -7.795 1.00 94.12 95 ALA A C 1
ATOM 677 O O . ALA A 1 95 ? -1.713 4.501 -7.462 1.00 94.12 95 ALA A O 1
ATOM 678 N N . HIS A 1 96 ? 0.471 4.641 -6.922 1.00 93.00 96 HIS A N 1
ATOM 679 C CA . HIS A 1 96 ? 0.354 4.278 -5.505 1.00 93.00 96 HIS A CA 1
ATOM 680 C C . HIS A 1 96 ? 0.927 5.354 -4.564 1.00 93.00 96 HIS A C 1
ATOM 682 O O . HIS A 1 96 ? 1.892 5.105 -3.827 1.00 93.00 96 HIS A O 1
ATOM 688 N N . PRO A 1 97 ? 0.359 6.575 -4.568 1.00 88.12 97 PRO A N 1
ATOM 689 C CA . PRO A 1 97 ? 0.928 7.711 -3.847 1.00 88.12 97 PRO A CA 1
ATOM 690 C C . PRO A 1 97 ? 0.957 7.509 -2.327 1.00 88.12 97 PRO A C 1
ATOM 692 O O . PRO A 1 97 ? 1.830 8.050 -1.651 1.00 88.12 97 PRO A O 1
ATOM 695 N N . GLY A 1 98 ? 0.033 6.719 -1.774 1.00 85.38 98 GLY A N 1
ATOM 696 C CA . GLY A 1 98 ? -0.058 6.480 -0.336 1.00 85.38 98 GLY A CA 1
ATOM 697 C C . GLY A 1 98 ? 0.890 5.405 0.181 1.00 85.38 98 GLY A C 1
ATOM 698 O O . GLY A 1 98 ? 1.118 5.331 1.387 1.00 85.38 98 GLY A O 1
ATOM 699 N N . ARG A 1 99 ? 1.459 4.589 -0.714 1.00 84.25 99 ARG A N 1
ATOM 700 C CA . ARG A 1 99 ? 2.457 3.559 -0.384 1.00 84.25 99 ARG A CA 1
ATOM 701 C C . ARG A 1 99 ? 3.898 4.075 -0.408 1.00 84.25 99 ARG A C 1
ATOM 703 O O . ARG A 1 99 ? 4.790 3.376 0.064 1.00 84.25 99 ARG A O 1
ATOM 710 N N . TYR A 1 100 ? 4.120 5.267 -0.963 1.00 69.19 100 TYR A N 1
ATOM 711 C CA . TYR A 1 100 ? 5.442 5.887 -1.112 1.00 69.19 100 TYR A CA 1
ATOM 712 C C . TYR A 1 100 ? 5.718 7.031 -0.113 1.00 69.19 100 TYR A C 1
ATOM 714 O O . TYR A 1 100 ? 6.875 7.412 0.061 1.00 69.19 100 TYR A O 1
ATOM 722 N N . ALA A 1 101 ? 4.674 7.591 0.507 1.00 60.75 101 ALA A N 1
ATOM 723 C CA . ALA A 1 101 ? 4.741 8.793 1.347 1.00 60.75 101 ALA A CA 1
ATOM 724 C C . ALA A 1 101 ? 5.220 8.549 2.788 1.00 60.75 101 ALA A C 1
ATOM 726 O O . ALA A 1 101 ? 4.864 7.501 3.375 1.00 60.75 101 ALA A O 1
#

Sequence (101 aa):
MPRAGLDARTVTEAGAALADEIGLAGLSMGAVAERLGVKTPSLYKHVASLADLQHRIAVLATTEAGDAMRDATQGRAGQEALTGAAHALRDYVTAHPGRYA

Organism: NCBI:txid33014

Radius of gyration: 16.05 Å; chains: 1; bounding box: 45×27×40 Å

pLDDT: mean 93.38, std 10.53, range [37.88, 98.12]

InterPro domains:
  IPR001647 DNA-binding HTH domain, TetR-type [PF00440] (13-46)
  IPR009057 Homedomain-like superfamily [SSF46689] (8-73)